Protein AF-A0A937QML0-F1 (afdb_monomer)

Radius of gyration: 12.11 Å; Cα contacts (8 Å, |Δi|>4): 118; chains: 1; bounding box: 26×28×33 Å

Foldseek 3Di:
DDDLVVLLVVLVVDLQPAFLVSVVVNCCVQQNDFPDDDPFKTWGDAPDPDDDTQIWGDDPRHTDSVSSVVSNVSSVVSVVVVVVD

pLDDT: mean 91.31, std 8.98, range [52.53, 97.81]

Sequence (85 aa):
MARVDDIVTQMRRNPKEIRFTDACRVCDHYFGQPRQKGSRHRVYKTPWQGDPRVNIQNAKGKAKAYQVKQVLKAIERLEYESHSR

Solvent-accessible surface area (backbone atoms only — not comparable to full-atom values): 4880 Å² total; per-residue (Å²): 131,83,53,62,68,58,51,52,53,43,44,73,74,42,28,69,78,33,41,27,70,57,56,46,51,44,44,43,68,80,44,38,74,54,80,41,83,54,98,51,38,37,33,29,55,60,96,61,87,76,80,83,61,49,57,46,42,54,54,97,66,20,29,44,35,70,39,46,51,50,46,52,54,52,50,54,49,51,53,50,61,63,74,74,108

Structure (mmCIF, N/CA/C/O backbone):
data_AF-A0A937QML0-F1
#
_entry.id   AF-A0A937QML0-F1
#
loop_
_atom_site.group_PDB
_atom_site.id
_atom_site.type_symbol
_atom_site.label_atom_id
_atom_site.label_alt_id
_atom_site.label_comp_id
_atom_site.label_asym_id
_atom_site.label_entity_id
_atom_site.label_seq_id
_atom_site.pdbx_PDB_ins_code
_atom_site.Cartn_x
_atom_site.Cartn_y
_atom_site.Cartn_z
_atom_site.occupancy
_atom_site.B_iso_or_equiv
_atom_site.auth_seq_id
_atom_site.auth_comp_id
_atom_site.auth_asym_id
_atom_site.auth_atom_id
_atom_site.pdbx_PDB_model_num
ATOM 1 N N . MET A 1 1 ? -7.614 -12.915 -11.177 1.00 57.72 1 MET A N 1
ATOM 2 C CA . MET A 1 1 ? -7.056 -11.850 -10.305 1.00 57.72 1 MET A CA 1
ATOM 3 C C . MET A 1 1 ? -6.927 -12.433 -8.908 1.00 57.72 1 MET A C 1
ATOM 5 O O . MET A 1 1 ? -7.843 -13.143 -8.519 1.00 57.72 1 MET A O 1
ATOM 9 N N . ALA A 1 2 ? -5.825 -12.192 -8.194 1.00 74.00 2 ALA A N 1
ATOM 10 C CA . ALA A 1 2 ? -5.727 -12.568 -6.780 1.00 74.00 2 ALA A CA 1
ATOM 11 C C . ALA A 1 2 ? -6.687 -11.706 -5.943 1.00 74.00 2 ALA A C 1
ATOM 13 O O . ALA A 1 2 ? -6.933 -10.552 -6.318 1.00 74.00 2 ALA A O 1
ATOM 14 N N . ARG A 1 3 ? -7.242 -12.250 -4.852 1.00 91.94 3 ARG A N 1
ATOM 15 C CA . ARG A 1 3 ? -8.069 -11.456 -3.932 1.00 91.94 3 ARG A CA 1
ATOM 16 C C . ARG A 1 3 ? -7.185 -10.457 -3.188 1.00 91.94 3 ARG A C 1
ATOM 18 O O . ARG A 1 3 ? -5.978 -10.661 -3.068 1.00 91.94 3 ARG A O 1
ATOM 25 N N . VAL A 1 4 ? -7.774 -9.363 -2.709 1.00 95.62 4 VAL A N 1
ATOM 26 C CA . VAL A 1 4 ? -7.032 -8.323 -1.976 1.00 95.62 4 VAL A CA 1
ATOM 27 C C . VAL A 1 4 ? -6.309 -8.929 -0.767 1.00 95.62 4 VAL A C 1
ATOM 29 O O . VAL A 1 4 ? -5.121 -8.668 -0.595 1.00 95.62 4 VAL A O 1
ATOM 32 N N . ASP A 1 5 ? -6.963 -9.822 -0.025 1.00 95.12 5 ASP A N 1
ATOM 33 C CA . ASP A 1 5 ? -6.389 -10.514 1.138 1.00 95.12 5 ASP A CA 1
ATOM 34 C C . ASP A 1 5 ? -5.180 -11.397 0.791 1.00 95.12 5 ASP A C 1
ATOM 36 O O . ASP A 1 5 ? -4.185 -11.427 1.525 1.00 95.12 5 ASP A O 1
ATOM 40 N N . ASP A 1 6 ? -5.215 -12.068 -0.366 1.00 96.88 6 ASP A N 1
ATOM 41 C CA . ASP A 1 6 ? -4.091 -12.873 -0.860 1.00 96.88 6 ASP A CA 1
ATOM 42 C C . ASP A 1 6 ? -2.875 -11.975 -1.131 1.00 96.88 6 ASP A C 1
ATOM 44 O O . ASP A 1 6 ? -1.740 -12.303 -0.771 1.00 96.88 6 ASP A O 1
ATOM 48 N N . ILE A 1 7 ? -3.116 -10.805 -1.734 1.00 97.44 7 ILE A N 1
ATOM 49 C CA . ILE A 1 7 ? -2.073 -9.820 -2.033 1.00 97.44 7 ILE A CA 1
ATOM 50 C C . ILE A 1 7 ? -1.524 -9.226 -0.732 1.00 97.44 7 ILE A C 1
ATOM 52 O O . ILE A 1 7 ? -0.309 -9.111 -0.596 1.00 97.44 7 ILE A O 1
ATOM 56 N N . VAL A 1 8 ? -2.370 -8.892 0.248 1.00 97.56 8 VAL A N 1
ATOM 57 C CA . VAL A 1 8 ? -1.924 -8.397 1.564 1.00 97.56 8 VAL A CA 1
ATOM 58 C C . VAL A 1 8 ? -1.066 -9.448 2.271 1.00 97.56 8 VAL A C 1
ATOM 60 O O . VAL A 1 8 ? 0.015 -9.131 2.774 1.00 97.56 8 VAL A O 1
ATOM 63 N N . THR A 1 9 ? -1.475 -10.716 2.240 1.00 97.31 9 THR A N 1
ATOM 64 C CA . THR A 1 9 ? -0.680 -11.832 2.774 1.00 97.31 9 THR A CA 1
ATOM 65 C C . THR A 1 9 ? 0.680 -11.926 2.079 1.00 97.31 9 THR A C 1
ATOM 67 O O . THR A 1 9 ? 1.716 -12.070 2.736 1.00 97.31 9 THR A O 1
ATOM 70 N N . GLN A 1 10 ? 0.713 -11.780 0.753 1.00 97.19 10 GLN A N 1
ATOM 71 C CA . GLN A 1 10 ? 1.957 -11.744 -0.013 1.00 97.19 10 GLN A CA 1
ATOM 72 C C . GLN A 1 10 ? 2.826 -10.530 0.350 1.00 97.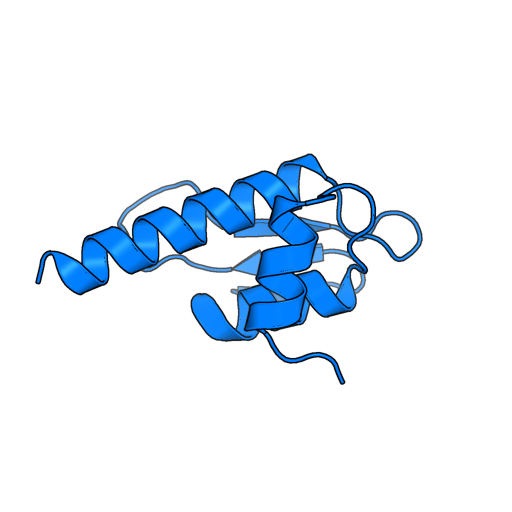19 10 GLN A C 1
ATOM 74 O O . GLN A 1 10 ? 4.033 -10.688 0.530 1.00 97.19 10 GLN A O 1
ATOM 79 N N . MET A 1 11 ? 2.238 -9.339 0.504 1.00 97.75 11 MET A N 1
ATOM 80 C CA . MET A 1 11 ? 2.933 -8.114 0.920 1.00 97.75 11 MET A CA 1
ATOM 81 C C . MET A 1 11 ? 3.620 -8.304 2.276 1.00 97.75 11 MET A C 1
ATOM 83 O O . MET A 1 11 ? 4.760 -7.866 2.437 1.00 97.75 11 MET A O 1
ATOM 87 N N . ARG A 1 12 ? 2.960 -8.982 3.228 1.00 97.50 12 ARG A N 1
ATOM 88 C CA . ARG A 1 12 ? 3.519 -9.304 4.553 1.00 97.50 12 ARG A CA 1
ATOM 89 C C . ARG A 1 12 ? 4.685 -10.292 4.459 1.00 97.50 12 ARG A C 1
ATOM 91 O O . ARG A 1 12 ? 5.702 -10.090 5.116 1.00 97.50 12 ARG A O 1
ATOM 98 N N . ARG A 1 13 ? 4.564 -11.325 3.618 1.00 97.81 13 ARG A N 1
ATOM 99 C CA . ARG A 1 13 ? 5.597 -12.364 3.433 1.00 97.81 13 ARG A CA 1
ATOM 100 C C . ARG A 1 13 ? 6.823 -11.864 2.671 1.00 97.81 13 ARG A C 1
ATOM 102 O O . ARG A 1 13 ? 7.950 -12.119 3.082 1.00 97.81 13 ARG A O 1
ATOM 109 N N . ASN A 1 14 ? 6.620 -11.178 1.547 1.00 97.12 14 ASN A N 1
ATOM 110 C CA . ASN A 1 14 ? 7.700 -10.701 0.690 1.00 97.12 14 ASN A CA 1
ATOM 111 C C . ASN A 1 14 ? 7.360 -9.346 0.042 1.00 97.12 14 ASN A C 1
ATOM 113 O O . ASN A 1 14 ? 6.957 -9.284 -1.124 1.00 97.12 14 ASN A O 1
ATOM 117 N N . PRO A 1 15 ? 7.599 -8.228 0.749 1.00 96.56 15 PRO A N 1
ATOM 118 C CA . PRO A 1 15 ? 7.261 -6.899 0.247 1.00 96.56 15 PRO A CA 1
ATOM 119 C C . PRO A 1 15 ? 8.090 -6.453 -0.969 1.00 96.56 15 PRO A C 1
ATOM 121 O O . PRO A 1 15 ? 7.754 -5.448 -1.592 1.00 96.56 15 PRO A O 1
ATOM 124 N N . LYS A 1 16 ? 9.181 -7.155 -1.314 1.00 95.88 16 LYS A N 1
ATOM 125 C CA . LYS A 1 16 ? 10.028 -6.830 -2.477 1.00 95.88 16 LYS A CA 1
ATOM 126 C C . LYS A 1 16 ? 9.440 -7.333 -3.799 1.00 95.88 16 LYS A C 1
ATOM 128 O O . LYS A 1 16 ? 9.740 -6.763 -4.843 1.00 95.88 16 LYS A O 1
ATOM 133 N N . GLU A 1 17 ? 8.582 -8.350 -3.749 1.00 96.19 17 GLU A N 1
ATOM 134 C CA . GLU A 1 17 ? 8.060 -9.055 -4.928 1.00 96.19 17 GLU A CA 1
ATOM 135 C C . GLU A 1 17 ? 6.607 -8.697 -5.257 1.00 96.19 17 GLU A C 1
ATOM 137 O O . GLU A 1 17 ? 5.870 -9.483 -5.846 1.00 96.19 17 GLU A O 1
ATOM 142 N N . ILE A 1 18 ? 6.179 -7.487 -4.901 1.00 97.69 18 ILE A N 1
ATOM 143 C CA . ILE A 1 18 ? 4.804 -7.042 -5.131 1.00 97.69 18 ILE A CA 1
ATOM 144 C C . ILE A 1 18 ? 4.734 -6.244 -6.423 1.00 97.69 18 ILE A C 1
ATOM 146 O O . ILE A 1 18 ? 5.424 -5.234 -6.589 1.00 97.69 18 ILE A O 1
ATOM 150 N N . ARG A 1 19 ? 3.880 -6.680 -7.353 1.00 97.00 19 ARG A N 1
ATOM 151 C CA . ARG A 1 19 ? 3.634 -5.947 -8.600 1.00 97.00 19 ARG A CA 1
ATOM 152 C C . ARG A 1 19 ? 3.025 -4.590 -8.272 1.00 97.00 19 ARG A C 1
ATOM 154 O O . ARG A 1 19 ? 2.160 -4.480 -7.404 1.00 97.00 19 ARG A O 1
ATOM 161 N N . PHE A 1 20 ? 3.424 -3.555 -9.007 1.00 96.69 20 PHE A N 1
ATOM 162 C CA . PHE A 1 20 ? 2.899 -2.206 -8.783 1.00 96.69 20 PHE A CA 1
ATOM 163 C C . PHE A 1 20 ? 1.368 -2.161 -8.898 1.00 96.69 20 PHE A C 1
ATOM 165 O O . PHE A 1 20 ? 0.707 -1.513 -8.091 1.00 96.69 20 PHE A O 1
ATOM 172 N N . THR A 1 21 ? 0.795 -2.892 -9.857 1.00 95.50 21 THR A N 1
ATOM 173 C CA . THR A 1 21 ? -0.659 -2.973 -10.057 1.00 95.50 21 THR A CA 1
ATOM 174 C C . THR A 1 21 ? -1.388 -3.654 -8.906 1.00 95.50 21 THR A C 1
ATOM 176 O O . THR A 1 21 ? -2.509 -3.265 -8.601 1.00 95.50 21 THR A O 1
ATOM 179 N N . ASP A 1 22 ? -0.769 -4.637 -8.255 1.00 97.06 22 ASP A N 1
ATOM 180 C CA . ASP A 1 22 ? -1.370 -5.333 -7.115 1.00 97.06 22 ASP A CA 1
ATOM 181 C C . ASP A 1 22 ? -1.319 -4.457 -5.858 1.00 97.06 22 ASP A C 1
ATOM 183 O O . ASP A 1 22 ? -2.337 -4.296 -5.191 1.00 97.06 22 ASP A O 1
ATOM 187 N N . ALA A 1 23 ? -0.204 -3.754 -5.621 1.00 96.69 23 ALA A N 1
ATOM 188 C CA . ALA A 1 23 ? -0.141 -2.718 -4.588 1.00 96.69 23 ALA A CA 1
ATOM 189 C C . ALA A 1 23 ? -1.170 -1.596 -4.829 1.00 96.69 23 ALA A C 1
ATOM 191 O O . ALA A 1 23 ? -1.793 -1.123 -3.884 1.00 96.69 23 ALA A O 1
ATOM 192 N N . CYS A 1 24 ? -1.392 -1.192 -6.088 1.00 95.81 24 CYS A N 1
ATOM 193 C CA . CYS A 1 24 ? -2.450 -0.237 -6.424 1.00 95.81 24 CYS A CA 1
ATOM 194 C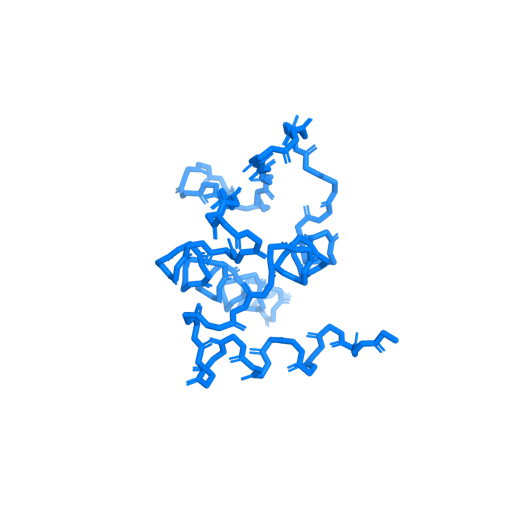 C . CYS A 1 24 ? -3.831 -0.753 -6.028 1.00 95.81 24 CYS A C 1
ATOM 196 O O . CYS A 1 24 ? -4.572 -0.004 -5.416 1.00 95.81 24 CYS A O 1
ATOM 198 N N . ARG A 1 25 ? -4.161 -2.011 -6.345 1.00 95.88 25 ARG A N 1
ATOM 199 C CA . ARG A 1 25 ? -5.469 -2.604 -6.020 1.00 95.88 25 ARG A CA 1
ATOM 200 C C . ARG A 1 25 ? -5.725 -2.657 -4.522 1.00 95.88 25 ARG A C 1
ATOM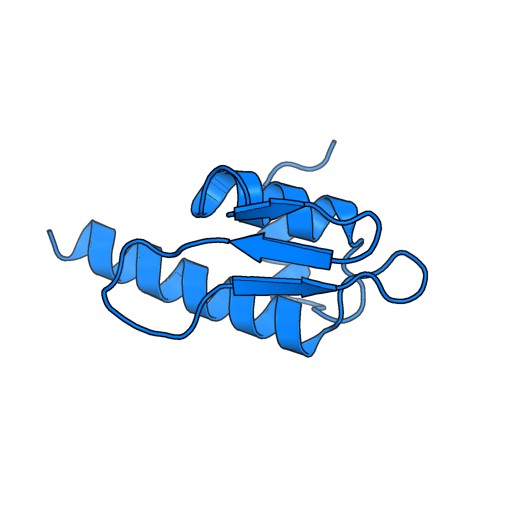 202 O O . ARG A 1 25 ? -6.824 -2.334 -4.093 1.00 95.88 25 ARG A O 1
ATOM 209 N N . VAL A 1 26 ? -4.713 -3.037 -3.742 1.00 97.12 26 VAL A N 1
ATOM 210 C CA . VAL A 1 26 ? -4.796 -3.020 -2.277 1.00 97.12 26 VAL A CA 1
ATOM 211 C C . VAL A 1 26 ? -5.079 -1.599 -1.793 1.00 97.12 26 VAL A C 1
ATOM 213 O O . VAL A 1 26 ? -6.024 -1.383 -1.045 1.00 97.12 26 VAL A O 1
ATOM 216 N N . CYS A 1 27 ? -4.330 -0.603 -2.273 1.00 96.38 27 CYS A N 1
ATOM 217 C CA . CYS A 1 27 ? -4.586 0.782 -1.888 1.00 96.38 27 CYS A CA 1
ATOM 218 C C . CYS A 1 27 ? -5.963 1.295 -2.342 1.00 96.38 27 CYS A C 1
ATOM 220 O O . CYS A 1 27 ? -6.622 1.976 -1.567 1.00 96.38 27 CYS A O 1
ATOM 222 N N . ASP A 1 28 ? -6.399 0.958 -3.561 1.00 95.44 28 ASP A N 1
ATOM 223 C CA . ASP A 1 28 ? -7.716 1.323 -4.097 1.00 95.44 28 ASP A CA 1
ATOM 224 C C . ASP A 1 28 ? -8.842 0.733 -3.213 1.00 95.44 28 ASP A C 1
ATOM 226 O O . ASP A 1 28 ? -9.864 1.382 -3.007 1.00 95.44 28 ASP A O 1
ATOM 230 N N . HIS A 1 29 ? -8.639 -0.469 -2.655 1.00 95.69 29 HIS A N 1
ATOM 231 C CA . HIS A 1 29 ? -9.582 -1.135 -1.751 1.00 95.69 29 HIS A CA 1
ATOM 232 C C . HIS A 1 29 ? -9.651 -0.480 -0.362 1.00 95.69 29 HIS A C 1
ATOM 234 O O . HIS A 1 29 ? -10.740 -0.152 0.095 1.00 95.69 29 HIS A O 1
ATOM 240 N N . TYR A 1 30 ? -8.509 -0.261 0.300 1.00 95.00 30 TYR A N 1
ATOM 241 C CA . TYR A 1 30 ? -8.482 0.240 1.685 1.00 95.00 30 TYR A CA 1
ATOM 242 C C . TYR A 1 30 ? -8.578 1.767 1.802 1.00 95.00 30 TYR A C 1
ATOM 244 O O . TYR A 1 30 ? -9.131 2.284 2.768 1.00 95.00 30 TYR A O 1
ATOM 252 N N . PHE A 1 31 ? -8.016 2.505 0.843 1.00 94.19 31 PHE A N 1
ATOM 253 C CA . PHE A 1 31 ? -7.898 3.968 0.903 1.00 94.19 31 PHE A CA 1
ATOM 254 C C . PHE A 1 31 ? -8.748 4.686 -0.155 1.00 94.19 31 PHE A C 1
ATOM 256 O O . PHE A 1 31 ? -8.762 5.918 -0.204 1.00 94.19 31 PHE A O 1
ATOM 263 N N . GLY A 1 32 ? -9.454 3.938 -1.009 1.00 93.62 32 GLY A N 1
ATOM 264 C CA . GLY A 1 32 ? -10.291 4.483 -2.072 1.00 93.62 32 GLY A CA 1
ATOM 265 C C . GLY A 1 32 ? -9.489 5.070 -3.236 1.00 93.62 32 GLY A C 1
ATOM 266 O O . GLY A 1 32 ? -8.356 4.679 -3.516 1.00 93.62 32 GLY A O 1
ATOM 267 N N . GLN A 1 33 ? -10.087 6.023 -3.956 1.00 92.38 33 GLN A N 1
ATOM 268 C CA . GLN A 1 33 ? -9.462 6.580 -5.156 1.00 92.38 33 GLN A CA 1
ATOM 269 C C . GLN A 1 3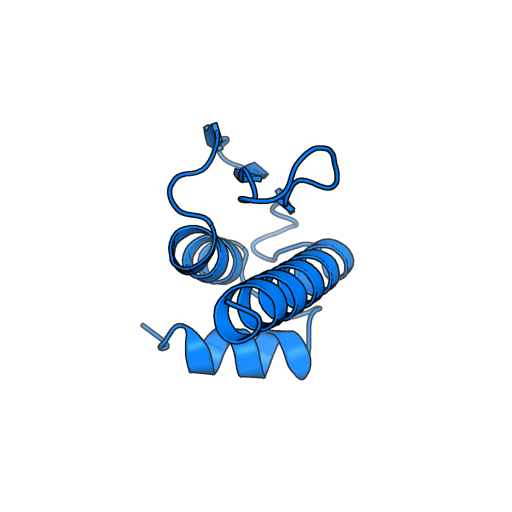3 ? -8.198 7.401 -4.833 1.00 92.38 33 GLN A C 1
ATOM 271 O O . GLN A 1 33 ? -8.198 8.227 -3.912 1.00 92.38 33 GLN A O 1
ATOM 276 N N . PRO A 1 34 ? -7.116 7.246 -5.620 1.00 93.31 34 PRO A N 1
ATOM 277 C CA . PRO A 1 34 ? -5.902 8.021 -5.422 1.00 93.31 34 PRO A CA 1
ATOM 278 C C . PRO A 1 34 ? -6.157 9.503 -5.705 1.00 93.31 34 PRO A C 1
ATOM 280 O O . PRO A 1 34 ? -6.751 9.871 -6.716 1.00 93.31 34 PRO A O 1
ATOM 283 N N . ARG A 1 35 ? -5.601 10.375 -4.860 1.00 88.38 35 ARG A N 1
ATOM 284 C CA . ARG A 1 35 ? -5.596 11.829 -5.077 1.00 88.38 35 ARG A CA 1
ATOM 285 C C . ARG A 1 35 ? -4.801 12.211 -6.326 1.00 88.38 35 ARG A C 1
ATOM 287 O O . ARG A 1 35 ? -5.135 13.178 -6.999 1.00 88.38 35 ARG A O 1
ATOM 294 N N . GLN A 1 36 ? -3.710 11.496 -6.587 1.00 86.31 36 GLN A N 1
ATOM 295 C CA . GLN A 1 36 ? -2.861 11.698 -7.758 1.00 86.31 36 GLN A CA 1
ATOM 296 C C . GLN A 1 36 ? -2.623 10.355 -8.431 1.00 86.31 36 GLN A C 1
ATOM 298 O O . GLN A 1 36 ? -2.119 9.424 -7.799 1.00 86.31 36 GLN A O 1
ATOM 303 N N . LYS A 1 37 ? -2.976 10.269 -9.714 1.00 84.94 37 LYS A N 1
ATOM 304 C CA . LYS A 1 37 ? -2.812 9.075 -10.542 1.00 84.94 37 LYS A CA 1
ATOM 305 C C . LYS A 1 37 ? -1.852 9.389 -11.686 1.00 84.94 37 LYS A C 1
ATOM 307 O O . LYS A 1 37 ? -2.262 9.885 -12.728 1.00 84.94 37 LYS A O 1
ATOM 312 N N . GLY A 1 38 ? -0.571 9.106 -11.476 1.00 82.94 38 GLY A N 1
ATOM 313 C CA . GLY A 1 38 ? 0.446 9.131 -12.523 1.00 82.94 38 GLY A CA 1
ATOM 314 C C . GLY A 1 38 ? 0.648 7.747 -13.142 1.00 82.94 38 GLY A C 1
ATOM 315 O O . GLY A 1 38 ? 0.264 6.724 -12.573 1.00 82.94 38 GLY A O 1
ATOM 316 N N . SER A 1 39 ? 1.325 7.691 -14.290 1.00 79.81 39 SER A N 1
ATOM 317 C CA . SER A 1 39 ? 1.682 6.419 -14.941 1.00 79.81 39 SER A CA 1
ATOM 318 C C . SER A 1 39 ? 2.662 5.571 -14.113 1.00 79.81 39 SER A C 1
ATOM 320 O O . SER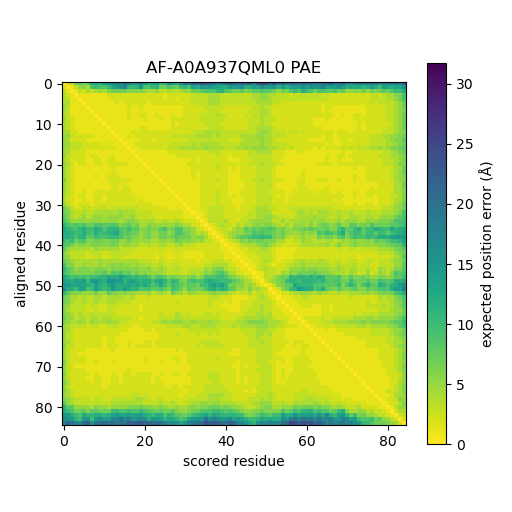 A 1 39 ? 2.704 4.350 -14.255 1.00 79.81 39 SER A O 1
ATOM 322 N N . ARG A 1 40 ? 3.444 6.206 -13.226 1.00 88.44 40 ARG A N 1
ATOM 323 C CA . ARG A 1 40 ? 4.490 5.561 -12.408 1.00 88.44 40 ARG A CA 1
ATOM 324 C C . ARG A 1 40 ? 4.323 5.745 -10.902 1.00 88.44 40 ARG A C 1
ATOM 326 O O . ARG A 1 40 ? 5.095 5.162 -10.149 1.00 88.44 40 ARG A O 1
ATOM 333 N N . HIS A 1 41 ? 3.371 6.549 -10.444 1.00 93.06 41 HIS A N 1
ATOM 334 C CA . HIS A 1 41 ? 3.153 6.780 -9.019 1.00 93.06 41 HIS A CA 1
ATOM 335 C C . HIS A 1 41 ? 1.674 7.010 -8.719 1.00 93.06 41 HIS A C 1
ATOM 337 O O . HIS A 1 41 ? 0.940 7.541 -9.553 1.00 93.06 41 HIS A O 1
ATOM 343 N N . ARG A 1 42 ? 1.245 6.633 -7.515 1.00 94.69 42 ARG A N 1
ATOM 344 C CA . ARG A 1 42 ? -0.074 6.971 -6.982 1.00 94.69 42 ARG A CA 1
ATOM 345 C C . ARG A 1 42 ? 0.038 7.414 -5.533 1.00 94.69 42 ARG A C 1
ATOM 347 O O . ARG A 1 42 ? 0.799 6.826 -4.765 1.00 94.69 42 ARG A O 1
ATOM 354 N N . VAL A 1 43 ? -0.743 8.426 -5.174 1.00 94.12 43 VAL A N 1
ATOM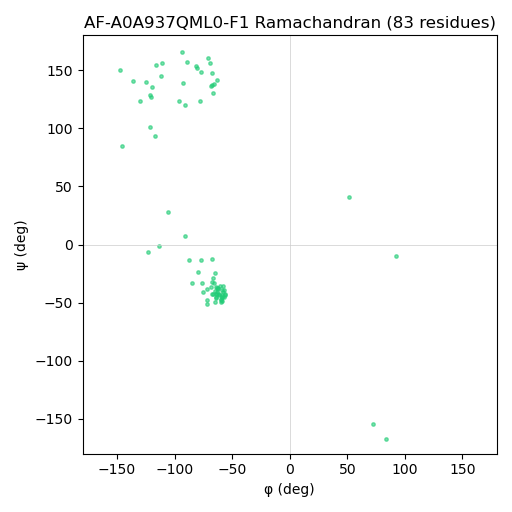 355 C CA . VAL A 1 43 ? -0.832 8.945 -3.804 1.00 94.12 43 VAL A CA 1
ATOM 356 C C . VAL A 1 43 ? -2.273 8.844 -3.326 1.00 94.12 43 VAL A C 1
ATOM 358 O O . VAL A 1 43 ? -3.174 9.341 -3.999 1.00 94.12 43 VAL A O 1
ATOM 361 N N . TYR A 1 44 ? -2.477 8.245 -2.159 1.00 94.88 44 TYR A N 1
ATOM 362 C CA . TYR A 1 44 ? -3.778 8.019 -1.536 1.00 94.88 44 TYR A CA 1
ATOM 363 C C . TYR A 1 44 ? -3.920 8.877 -0.281 1.00 94.88 44 TYR A C 1
ATOM 365 O O . TYR A 1 44 ? -2.942 9.134 0.429 1.00 94.88 44 TYR A O 1
ATOM 373 N N . LYS A 1 45 ? -5.144 9.345 -0.029 1.00 92.12 45 LYS A N 1
ATOM 374 C CA . LYS A 1 45 ? -5.497 9.960 1.251 1.00 92.12 45 LYS A CA 1
ATOM 375 C C . LYS A 1 45 ? -5.786 8.857 2.263 1.00 92.12 45 LYS A C 1
ATOM 377 O O . LYS A 1 45 ? -6.214 7.773 1.893 1.00 92.12 45 LYS A O 1
ATOM 382 N N . THR A 1 46 ? -5.563 9.160 3.527 1.00 90.25 46 THR A N 1
ATOM 383 C CA . THR A 1 46 ? -5.891 8.295 4.657 1.00 90.25 46 THR A CA 1
ATOM 384 C C . THR A 1 46 ? -6.954 8.993 5.509 1.00 90.25 46 THR A C 1
ATOM 386 O O . THR A 1 46 ? -7.052 10.222 5.441 1.00 90.25 46 THR A O 1
ATOM 389 N N . PRO A 1 47 ? -7.786 8.255 6.262 1.00 86.94 47 PRO A N 1
ATOM 390 C CA . PRO A 1 47 ? -8.900 8.854 7.002 1.00 86.94 47 PRO A CA 1
ATOM 391 C C . PRO A 1 47 ? -8.483 9.580 8.288 1.00 86.94 47 PRO A C 1
ATOM 393 O O . PRO A 1 47 ? -9.278 10.341 8.831 1.00 86.94 47 PRO A O 1
ATOM 396 N N . TRP A 1 48 ? -7.251 9.390 8.765 1.00 86.75 48 TRP A N 1
ATOM 397 C CA . TRP A 1 48 ? -6.716 10.129 9.907 1.00 86.75 48 TRP A CA 1
ATOM 398 C C . TRP A 1 48 ? -6.185 11.515 9.525 1.00 86.75 48 TRP A C 1
ATOM 400 O O . TRP A 1 48 ? -5.744 11.756 8.399 1.00 86.75 48 TRP A O 1
ATOM 410 N N . GLN A 1 49 ? -6.192 12.427 10.500 1.00 80.06 49 GLN A N 1
ATOM 411 C CA . GLN A 1 49 ? -5.678 13.784 10.337 1.00 80.06 49 GLN A CA 1
ATOM 412 C C . GLN A 1 49 ? -4.150 13.788 10.175 1.00 80.06 49 GLN A C 1
ATOM 414 O O . GLN A 1 49 ? -3.428 13.124 10.918 1.00 80.06 49 GLN A O 1
ATOM 419 N N . GLY A 1 50 ? -3.664 14.592 9.227 1.00 75.62 50 GLY A N 1
ATOM 420 C CA . GLY A 1 50 ? -2.236 14.803 8.992 1.00 75.62 50 GLY A CA 1
ATOM 421 C C . GLY A 1 50 ? -1.570 13.744 8.110 1.00 75.62 50 GLY A C 1
ATOM 422 O O . GLY A 1 50 ? -2.218 12.970 7.406 1.00 75.62 50 GLY A O 1
ATOM 423 N N . ASP A 1 51 ? -0.241 13.768 8.109 1.00 70.88 51 ASP A N 1
ATOM 424 C CA . ASP A 1 51 ? 0.613 12.776 7.458 1.00 70.88 51 ASP A CA 1
ATOM 425 C C . ASP A 1 51 ? 0.927 11.605 8.416 1.00 70.88 51 ASP A C 1
ATOM 427 O O . ASP A 1 51 ? 0.859 11.774 9.635 1.00 70.88 51 ASP A O 1
ATOM 431 N N . PRO A 1 52 ? 1.282 10.411 7.898 1.00 75.06 52 PRO A N 1
ATOM 432 C CA . PRO A 1 52 ? 1.647 10.140 6.505 1.00 75.06 52 PRO A CA 1
ATOM 433 C C . PRO A 1 52 ? 0.487 9.690 5.606 1.00 75.06 52 PRO A C 1
ATOM 435 O O . PRO A 1 52 ? -0.302 8.816 5.967 1.00 75.06 52 PRO A O 1
ATOM 438 N N . ARG A 1 53 ? 0.470 10.223 4.376 1.00 87.25 53 ARG A N 1
ATOM 439 C CA . ARG A 1 53 ? -0.249 9.642 3.225 1.00 87.25 53 ARG A CA 1
ATOM 440 C C . ARG A 1 53 ? 0.415 8.360 2.725 1.00 87.25 53 ARG A C 1
ATOM 442 O O . ARG A 1 53 ? 1.616 8.147 2.890 1.00 87.25 53 ARG A O 1
ATOM 449 N N . VAL A 1 54 ? -0.344 7.560 1.982 1.00 93.56 54 VAL A N 1
ATOM 450 C CA . VAL A 1 54 ? 0.188 6.384 1.286 1.00 93.56 54 VAL A CA 1
ATOM 451 C C . VAL A 1 54 ? 0.634 6.769 -0.123 1.00 93.56 54 VAL A C 1
ATOM 453 O O . VAL A 1 54 ? -0.164 7.221 -0.942 1.00 93.56 54 VAL A O 1
ATOM 456 N N . ASN A 1 55 ? 1.918 6.576 -0.427 1.00 94.38 55 ASN A N 1
ATOM 457 C CA . ASN A 1 55 ? 2.495 6.792 -1.755 1.00 94.38 55 ASN A CA 1
ATOM 458 C C . ASN A 1 55 ? 3.114 5.489 -2.262 1.00 94.38 55 ASN A C 1
ATOM 460 O O . ASN A 1 55 ? 3.973 4.916 -1.594 1.00 94.38 55 ASN A O 1
ATOM 464 N N . ILE A 1 56 ? 2.723 5.061 -3.461 1.00 95.12 56 ILE A N 1
ATOM 465 C CA . ILE A 1 56 ? 3.295 3.906 -4.153 1.00 95.12 56 ILE A CA 1
ATOM 466 C C . ILE A 1 56 ? 3.909 4.340 -5.481 1.00 95.12 56 ILE A C 1
ATOM 468 O O . ILE A 1 56 ? 3.316 5.093 -6.252 1.00 95.12 56 ILE A O 1
ATOM 472 N N . GLN A 1 57 ? 5.105 3.843 -5.770 1.00 96.38 57 GLN A N 1
ATOM 473 C CA . GLN A 1 57 ? 5.853 4.120 -6.989 1.00 96.38 57 GLN A CA 1
ATOM 474 C C . GLN A 1 57 ? 6.212 2.814 -7.686 1.00 96.38 57 GLN A C 1
ATOM 476 O O . GLN A 1 57 ? 6.609 1.832 -7.057 1.00 96.38 57 GLN A O 1
ATOM 481 N N . ASN A 1 58 ? 6.099 2.839 -9.007 1.00 96.31 58 ASN A N 1
ATOM 482 C CA . ASN A 1 58 ? 6.518 1.777 -9.893 1.00 96.31 58 ASN A CA 1
ATOM 483 C C . ASN A 1 58 ? 8.043 1.821 -10.069 1.00 96.31 58 ASN A C 1
ATOM 485 O O . ASN A 1 58 ? 8.607 2.820 -10.515 1.00 96.31 58 ASN A O 1
ATOM 489 N N . ALA A 1 59 ? 8.692 0.707 -9.759 1.00 94.19 59 ALA A N 1
ATOM 490 C CA . ALA A 1 59 ? 10.080 0.409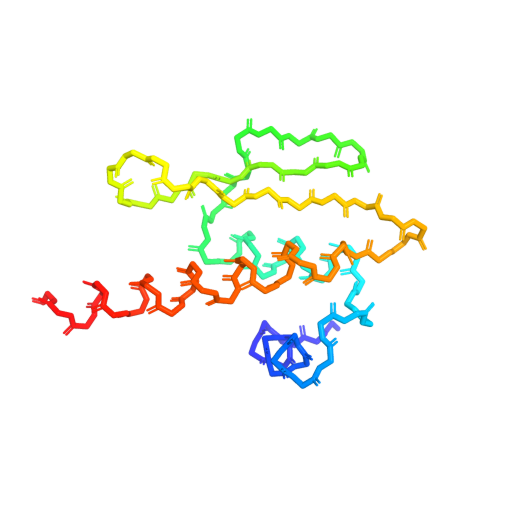 -10.048 1.00 94.19 59 ALA A CA 1
ATOM 491 C C . ALA A 1 59 ? 10.134 -0.871 -10.896 1.00 94.19 59 ALA A C 1
ATOM 493 O O . ALA A 1 59 ? 10.000 -1.979 -10.378 1.00 94.19 59 ALA A O 1
ATOM 494 N N . LYS A 1 60 ? 10.312 -0.715 -12.216 1.00 93.19 60 LYS A N 1
ATOM 495 C CA . LYS A 1 60 ? 10.435 -1.826 -13.185 1.00 93.19 60 LYS A CA 1
ATOM 496 C C . LYS A 1 60 ? 9.302 -2.872 -13.083 1.00 93.19 60 LYS A C 1
ATOM 498 O O . LYS A 1 60 ? 9.543 -4.071 -13.148 1.00 93.19 60 LYS A O 1
ATOM 503 N N . GLY A 1 61 ? 8.060 -2.421 -12.897 1.00 94.56 61 GLY A N 1
ATOM 504 C CA . GLY A 1 61 ? 6.863 -3.269 -12.794 1.00 94.56 61 GLY A CA 1
ATOM 505 C C . GLY A 1 61 ? 6.476 -3.670 -11.365 1.00 94.56 61 GLY A C 1
ATOM 506 O O . GLY A 1 61 ? 5.372 -4.180 -11.154 1.00 94.56 61 GLY A O 1
ATOM 507 N N . LYS A 1 62 ? 7.331 -3.402 -10.373 1.00 96.69 62 LYS A N 1
ATOM 508 C CA . LYS A 1 62 ? 7.102 -3.704 -8.951 1.00 96.69 62 LYS A CA 1
ATOM 509 C C . LYS A 1 62 ? 6.907 -2.434 -8.131 1.00 96.69 62 LYS A C 1
ATOM 511 O O . LYS A 1 62 ? 7.338 -1.356 -8.530 1.00 96.69 62 LYS A O 1
ATOM 516 N N . ALA A 1 63 ? 6.239 -2.544 -6.991 1.00 96.88 63 ALA A N 1
ATOM 517 C CA . ALA A 1 63 ? 6.207 -1.471 -6.007 1.00 96.88 63 ALA A CA 1
ATOM 518 C C . ALA A 1 63 ? 7.529 -1.440 -5.226 1.00 96.88 63 ALA A C 1
ATOM 520 O O . ALA A 1 63 ? 8.150 -2.477 -4.991 1.00 96.88 63 ALA A O 1
ATOM 521 N N . LYS A 1 64 ? 7.970 -0.258 -4.784 1.00 97.06 64 LYS A N 1
ATOM 522 C CA . LYS A 1 64 ? 9.144 -0.176 -3.905 1.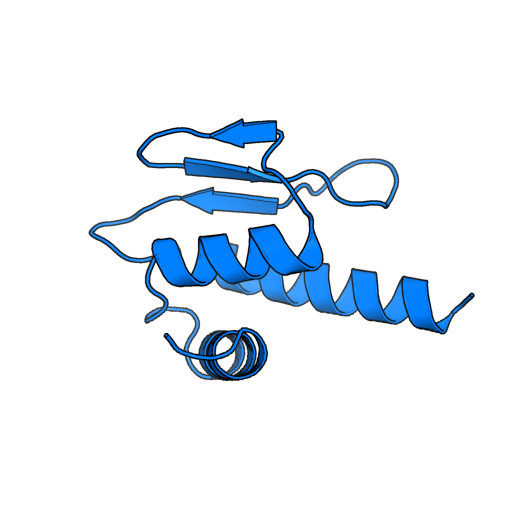00 97.06 64 LYS A CA 1
ATOM 523 C C . LYS A 1 64 ? 8.825 -0.828 -2.555 1.00 97.06 64 LYS A C 1
ATOM 525 O O . LYS A 1 64 ? 7.839 -0.479 -1.910 1.00 97.06 64 LYS A O 1
ATOM 530 N N . ALA A 1 65 ? 9.693 -1.724 -2.088 1.00 96.81 65 ALA A N 1
ATOM 531 C CA . ALA A 1 65 ? 9.429 -2.548 -0.905 1.00 96.81 65 ALA A CA 1
ATOM 532 C C . ALA A 1 65 ? 9.138 -1.747 0.376 1.00 96.81 65 ALA A C 1
ATOM 534 O O . ALA A 1 65 ? 8.313 -2.152 1.190 1.00 96.81 65 ALA A O 1
ATOM 535 N N . TYR A 1 66 ? 9.789 -0.597 0.572 1.00 96.94 66 TYR A N 1
ATOM 536 C CA . TYR A 1 66 ? 9.504 0.248 1.734 1.00 96.94 66 TYR A CA 1
ATOM 537 C C . TYR A 1 66 ? 8.101 0.869 1.667 1.00 96.94 66 TYR A C 1
ATOM 539 O O . TYR A 1 66 ? 7.464 1.023 2.702 1.00 96.94 66 TYR A O 1
ATOM 547 N N . GLN A 1 67 ? 7.592 1.169 0.467 1.00 97.06 67 GLN A N 1
ATOM 548 C CA . GLN A 1 67 ? 6.238 1.696 0.277 1.00 97.06 67 GLN A CA 1
ATOM 549 C C . GLN A 1 67 ? 5.198 0.613 0.526 1.00 97.06 67 GLN A C 1
ATOM 551 O O . GLN A 1 67 ? 4.188 0.874 1.161 1.00 97.06 67 GLN A O 1
ATOM 556 N N . VAL A 1 68 ? 5.479 -0.625 0.114 1.00 97.69 68 VAL A N 1
ATOM 557 C CA . VAL A 1 68 ? 4.659 -1.789 0.479 1.00 97.69 68 VAL A CA 1
ATOM 558 C C . VAL A 1 68 ? 4.565 -1.928 2.002 1.00 97.69 68 VAL A C 1
ATOM 560 O O . VAL A 1 68 ? 3.474 -2.086 2.539 1.00 97.69 68 VAL A O 1
ATOM 563 N N . LYS A 1 69 ? 5.684 -1.788 2.723 1.00 97.31 69 LYS A N 1
ATOM 564 C CA . LYS A 1 69 ? 5.678 -1.793 4.196 1.00 97.31 69 LYS A CA 1
ATOM 565 C C . LYS A 1 69 ? 4.885 -0.622 4.789 1.00 97.31 69 LYS A C 1
ATOM 567 O O . LYS A 1 69 ? 4.210 -0.802 5.794 1.00 97.31 69 LYS A O 1
ATOM 572 N N . GLN A 1 70 ? 4.953 0.566 4.186 1.00 96.00 70 GLN A N 1
ATOM 573 C CA . GLN A 1 70 ? 4.146 1.720 4.607 1.00 96.00 70 GLN A CA 1
ATOM 574 C C . GLN A 1 70 ? 2.648 1.477 4.392 1.00 96.00 70 GLN A C 1
ATOM 576 O O . GLN A 1 70 ? 1.859 1.821 5.264 1.00 96.00 70 GLN A O 1
ATOM 581 N N . VAL A 1 71 ? 2.267 0.842 3.279 1.00 96.56 71 VAL A N 1
ATOM 582 C CA . VAL A 1 71 ? 0.882 0.426 3.012 1.00 96.56 71 VAL A CA 1
ATOM 583 C C . VAL A 1 71 ? 0.390 -0.527 4.098 1.00 96.56 71 VAL A C 1
ATOM 585 O O . VAL A 1 71 ? -0.670 -0.287 4.659 1.00 96.56 71 VAL A O 1
ATOM 588 N N . LEU A 1 72 ? 1.169 -1.555 4.447 1.00 97.06 72 LEU A N 1
ATOM 589 C CA . LEU A 1 72 ? 0.789 -2.505 5.501 1.00 97.06 72 LEU A CA 1
ATOM 590 C C . LEU A 1 72 ? 0.553 -1.816 6.851 1.00 97.06 72 LEU A C 1
ATOM 592 O O . LEU A 1 72 ? -0.471 -2.056 7.477 1.00 97.06 72 LEU A O 1
ATOM 596 N N . LYS A 1 73 ? 1.442 -0.900 7.255 1.00 95.12 73 LYS A N 1
ATOM 597 C CA . LYS A 1 73 ? 1.263 -0.108 8.486 1.00 95.12 73 LYS A CA 1
ATOM 598 C C . LYS A 1 73 ? 0.010 0.770 8.442 1.00 95.12 73 LYS A C 1
ATOM 600 O O . LYS A 1 73 ? -0.659 0.952 9.452 1.00 95.12 73 LYS A O 1
ATOM 605 N N . ALA A 1 74 ? -0.293 1.339 7.278 1.00 95.38 74 ALA A N 1
ATOM 606 C CA . ALA A 1 74 ? -1.483 2.155 7.082 1.00 95.38 74 ALA A CA 1
ATOM 607 C C . ALA A 1 74 ? -2.772 1.315 7.151 1.00 95.38 74 ALA A C 1
ATOM 609 O O . ALA A 1 74 ? -3.756 1.784 7.714 1.00 95.38 74 ALA A O 1
ATOM 610 N N . ILE A 1 75 ? -2.757 0.079 6.637 1.00 94.94 75 ILE A N 1
ATOM 611 C CA . ILE A 1 75 ? -3.866 -0.880 6.776 1.00 94.94 75 ILE A CA 1
ATOM 612 C C . ILE A 1 75 ? -4.054 -1.266 8.245 1.00 94.94 75 ILE A C 1
ATOM 614 O O . ILE A 1 75 ? -5.157 -1.142 8.758 1.00 94.94 75 ILE A O 1
ATOM 618 N N . GLU A 1 76 ? -2.979 -1.639 8.946 1.00 93.69 76 GLU A N 1
ATOM 619 C CA . GLU A 1 76 ? -3.036 -1.996 10.374 1.00 93.69 76 GLU A CA 1
ATOM 620 C C . GLU A 1 76 ? -3.637 -0.869 11.222 1.00 93.69 76 GLU A C 1
ATOM 622 O O . GLU A 1 76 ? -4.492 -1.106 12.072 1.00 93.69 76 GLU A O 1
ATOM 627 N N . ARG A 1 77 ? -3.235 0.381 10.959 1.00 92.75 77 ARG A N 1
ATOM 628 C CA . ARG A 1 77 ? -3.814 1.551 11.624 1.00 92.75 77 ARG A CA 1
ATOM 629 C C . ARG A 1 77 ? -5.297 1.727 11.297 1.00 92.75 77 ARG A C 1
ATOM 63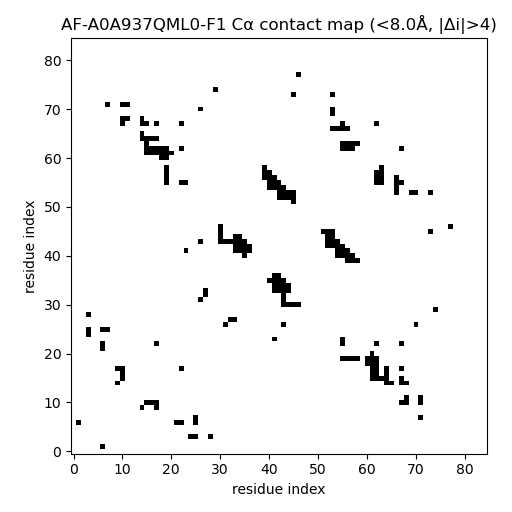1 O O . ARG A 1 77 ? -6.081 1.998 12.201 1.00 92.75 77 ARG A O 1
ATOM 638 N N . LEU A 1 78 ? -5.666 1.608 10.022 1.00 92.00 78 LEU A N 1
ATOM 639 C CA . LEU A 1 78 ? -7.050 1.745 9.570 1.00 92.00 78 LEU A CA 1
ATOM 640 C C . LEU A 1 78 ? -7.958 0.718 10.252 1.00 92.00 78 LEU A C 1
ATOM 642 O O . LEU A 1 78 ? -9.035 1.067 10.729 1.00 92.00 78 LEU A O 1
ATOM 646 N N . GLU A 1 79 ? -7.509 -0.533 10.318 1.00 90.38 79 GLU A N 1
ATOM 647 C CA . GLU A 1 79 ? -8.222 -1.619 10.985 1.00 90.38 79 GLU A CA 1
ATOM 648 C C . GLU A 1 79 ? -8.335 -1.349 12.489 1.00 90.38 79 GLU A C 1
ATOM 650 O O . GLU A 1 79 ? -9.433 -1.449 13.030 1.00 90.38 79 GLU A O 1
ATOM 655 N N . TYR A 1 80 ? -7.256 -0.923 13.151 1.00 89.31 80 TYR A N 1
ATOM 656 C CA . TYR A 1 80 ? -7.284 -0.573 14.574 1.00 89.31 80 TYR A CA 1
ATOM 657 C C . TYR A 1 80 ? -8.265 0.569 14.886 1.00 89.31 80 TYR A C 1
ATOM 659 O O . TYR A 1 80 ? -9.091 0.443 15.786 1.00 89.31 80 TYR A O 1
ATOM 667 N N . GLU A 1 81 ? -8.229 1.668 14.124 1.00 85.00 81 GLU A N 1
ATOM 668 C CA . GLU A 1 81 ? -9.152 2.799 14.305 1.00 85.00 81 GLU A CA 1
ATOM 669 C C . GLU A 1 81 ? -10.610 2.427 13.978 1.00 85.00 81 GLU A C 1
ATOM 671 O O . GLU A 1 81 ? -11.527 3.004 14.559 1.00 85.00 81 GLU A O 1
ATOM 676 N N . SER A 1 82 ? -10.836 1.459 13.081 1.00 81.31 82 SER A N 1
ATOM 677 C CA . SER A 1 82 ? -12.182 0.976 12.735 1.00 81.31 82 SER A CA 1
ATOM 678 C C . SER A 1 82 ? -12.780 0.058 13.803 1.00 81.31 82 SER A C 1
ATOM 680 O O . SER A 1 82 ? -13.989 0.079 13.991 1.00 81.31 82 SER A O 1
ATOM 682 N N . HIS A 1 83 ? -11.953 -0.728 14.501 1.00 74.12 83 HIS A N 1
ATOM 683 C CA . HIS A 1 83 ? -12.390 -1.619 15.587 1.00 74.12 83 HIS A CA 1
ATOM 684 C C . HIS A 1 83 ? -12.434 -0.933 16.963 1.00 74.12 83 HIS A C 1
ATOM 686 O O . HIS A 1 83 ? -12.985 -1.492 17.904 1.00 74.12 83 HIS A O 1
ATOM 692 N N . SER A 1 84 ? -11.837 0.256 17.098 1.00 63.69 84 SER A N 1
ATOM 693 C CA . SER A 1 84 ? -11.856 1.077 18.322 1.00 63.69 84 SER A CA 1
ATOM 694 C C . SER A 1 84 ? -13.034 2.074 18.361 1.00 63.69 84 SER A C 1
ATOM 696 O O . SER A 1 84 ? -13.094 2.945 19.229 1.00 63.69 84 SER A O 1
ATOM 698 N N . ARG A 1 85 ? -13.956 1.981 17.395 1.00 52.53 85 ARG A N 1
ATOM 699 C CA . ARG A 1 85 ? -15.213 2.740 17.323 1.00 52.53 85 ARG A CA 1
ATOM 700 C C . ARG A 1 85 ? -16.390 1.836 17.640 1.00 52.53 85 ARG A C 1
ATOM 702 O O . ARG A 1 85 ? -17.342 2.361 18.252 1.00 52.53 85 ARG A O 1
#

Nearest PDB structures (foldseek):
  7nwj-assembly1_A  TM=2.765E-01  e=9.070E+00  Homo sapiens

Secondary structure (DSSP, 8-state):
---HHHHHHHHHH-TTS-BHHHHHHHHHHHH-S-SEE-SSEEEE--SSSSSPPEEEEEETTEE-HHHHHHHHHHHHHHHHHHH--

Mean predicted aligned error: 3.81 Å